Protein AF-A0A354UCQ8-F1 (afdb_monomer)

Nearest PDB structures (foldseek):
  8gw5-assembly1_B-2  TM=9.578E-01  e=1.964E-04  Staphylococcus aureus subsp. aureus ED98
  6bhw-assembly2_G  TM=9.559E-01  e=4.184E-04  Bacillus subtilis subsp. subtilis str. 168
  7f2n-assembly1_D  TM=9.135E-01  e=1.595E-03  Klebsiella pneumoniae subsp. pneumoniae MGH 78578
  3afq-assembly1_C  TM=9.016E-01  e=1.264E-03  Mycobacterium leprae TN
  5yuo-assembly1_C  TM=9.030E-01  e=7.669E-03  Pseudomonas aeruginosa PAO1

pLDDT: mean 89.92, std 5.61, range [74.12, 95.81]

Radius of gyration: 13.84 Å; Cα contacts (8 Å, |Δi|>4): 100; chains: 1; bounding box: 32×20×36 Å

Mean predicted aligned error: 4.57 Å

Sequence (60 aa):
MNKIFLIGNLTKDPELTETSNGTSLCRFVIAVNRPYAPNGEVDYFNITVWRAVAESCGKF

Foldseek 3Di:
DDDDDADFAWPDAWDWDADPVRKIKIWTKGWGFDPPDPVRDTDIDIDMDIHPVNVVSNPD

Seconda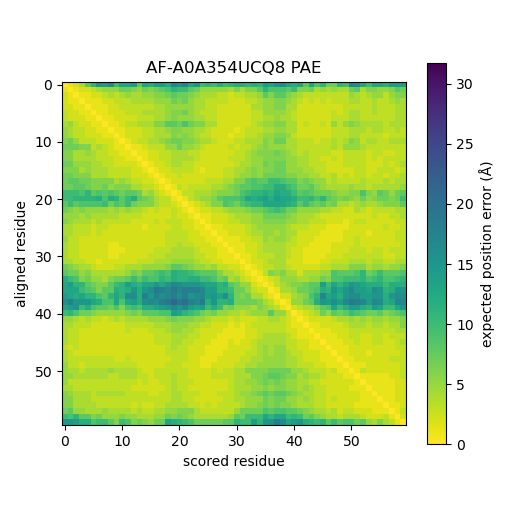ry structure (DSSP, 8-state):
----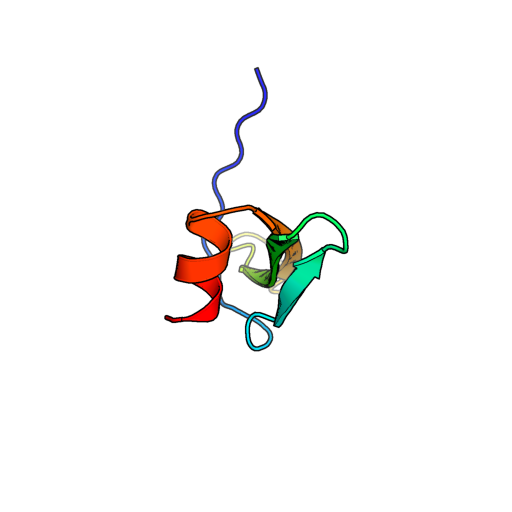----EESS--EEEE-TTS-EEEEEEEEEE-TT-TT--EEEEEEEEEHHHHHHHHH-

Solvent-accessible surface area (backbone atoms only — not comparable to full-atom values): 3722 Å² total; per-residue (Å²): 140,92,86,86,87,87,76,65,44,74,77,55,81,48,47,64,47,67,45,100,85,73,46,38,33,18,40,38,37,34,39,30,73,41,92,84,42,96,80,68,47,67,49,77,46,84,45,79,40,54,43,74,59,7,56,52,59,47,74,110

Structure (mmCIF, N/CA/C/O backbone):
data_AF-A0A354UCQ8-F1
#
_entry.id   AF-A0A354UCQ8-F1
#
loop_
_atom_site.group_PDB
_atom_site.id
_atom_site.type_symbol
_atom_site.label_atom_id
_atom_site.label_alt_id
_atom_site.label_comp_id
_atom_site.label_asym_id
_atom_site.label_entity_id
_atom_site.label_seq_id
_atom_site.pdbx_PDB_ins_code
_atom_site.Cartn_x
_atom_site.Cartn_y
_atom_site.Cartn_z
_atom_site.occupancy
_atom_site.B_iso_or_equiv
_atom_site.auth_seq_id
_atom_site.auth_comp_id
_atom_site.auth_asym_id
_atom_site.auth_atom_id
_atom_site.pdbx_PDB_model_num
ATOM 1 N N . MET A 1 1 ? -14.918 10.776 -16.290 1.00 74.19 1 MET A N 1
ATOM 2 C CA . MET A 1 1 ? -14.956 9.394 -15.763 1.00 74.19 1 MET A CA 1
ATOM 3 C C . MET A 1 1 ? -13.542 9.027 -15.357 1.00 74.19 1 MET A C 1
ATOM 5 O O . MET A 1 1 ? -12.674 9.094 -16.212 1.00 74.19 1 MET A O 1
ATOM 9 N N . ASN A 1 2 ? -13.291 8.738 -14.079 1.00 90.38 2 ASN A N 1
ATOM 10 C CA . ASN A 1 2 ? -11.953 8.394 -13.589 1.00 90.38 2 ASN A CA 1
ATOM 11 C C . ASN A 1 2 ? -11.983 6.964 -13.041 1.00 90.38 2 ASN A C 1
ATOM 13 O O . ASN A 1 2 ? -12.737 6.679 -12.112 1.00 90.38 2 ASN A O 1
ATOM 17 N N . LYS A 1 3 ? -11.233 6.065 -13.674 1.00 92.94 3 LYS A N 1
ATOM 18 C CA . LYS A 1 3 ? -11.081 4.665 -13.274 1.00 92.94 3 LYS A CA 1
ATOM 19 C C . LYS A 1 3 ? -9.613 4.302 -13.421 1.00 92.94 3 LYS A C 1
ATOM 21 O O . LYS A 1 3 ? -9.015 4.615 -14.447 1.00 92.94 3 LYS A O 1
ATOM 26 N N . ILE A 1 4 ? -9.063 3.636 -12.414 1.00 90.94 4 ILE A N 1
ATOM 27 C CA . ILE A 1 4 ? -7.670 3.194 -12.385 1.00 90.94 4 ILE A CA 1
ATOM 28 C C . ILE A 1 4 ? -7.672 1.706 -12.035 1.00 90.94 4 ILE A C 1
ATOM 30 O O . ILE A 1 4 ? -8.386 1.287 -11.126 1.00 90.94 4 ILE A O 1
ATOM 34 N N . PHE A 1 5 ? -6.882 0.925 -12.766 1.00 92.50 5 PHE A N 1
ATOM 35 C CA . PHE A 1 5 ? -6.656 -0.496 -12.519 1.00 92.50 5 PHE A CA 1
ATOM 36 C C . PHE A 1 5 ? -5.162 -0.689 -12.283 1.00 92.50 5 PHE A C 1
ATOM 38 O O . PHE A 1 5 ? -4.359 -0.315 -13.135 1.00 92.50 5 PHE A O 1
ATOM 45 N N . LEU A 1 6 ? -4.796 -1.228 -11.121 1.00 92.06 6 LEU A N 1
ATOM 46 C CA . LEU A 1 6 ? -3.408 -1.433 -10.716 1.00 92.06 6 LEU A CA 1
ATOM 47 C C . LEU A 1 6 ? -3.219 -2.899 -10.339 1.00 92.06 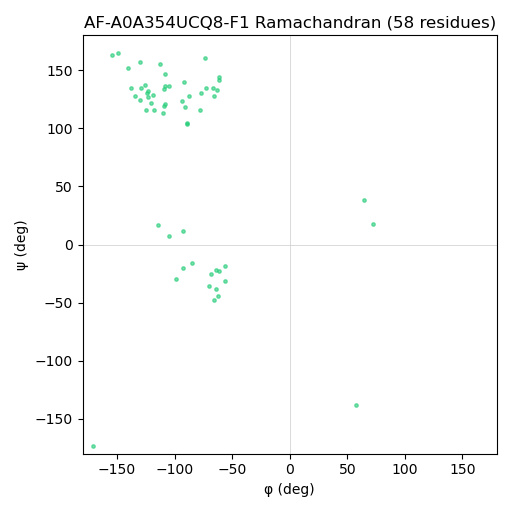6 LEU A C 1
ATOM 49 O O . LEU A 1 6 ? -4.065 -3.478 -9.659 1.00 92.06 6 LEU A O 1
ATOM 53 N N . ILE A 1 7 ? -2.104 -3.480 -10.773 1.00 92.31 7 ILE A N 1
ATOM 54 C CA . ILE A 1 7 ? -1.667 -4.820 -10.383 1.00 92.31 7 ILE A CA 1
ATOM 55 C C . ILE A 1 7 ? -0.215 -4.683 -9.948 1.00 92.31 7 ILE A C 1
ATOM 57 O O . ILE A 1 7 ? 0.613 -4.158 -10.690 1.00 92.31 7 ILE A O 1
ATOM 61 N N . GLY A 1 8 ? 0.080 -5.119 -8.732 1.00 92.25 8 GLY A N 1
ATOM 62 C CA . GLY A 1 8 ? 1.387 -4.953 -8.120 1.00 92.25 8 GLY A CA 1
ATOM 63 C C . GLY A 1 8 ? 1.488 -5.735 -6.821 1.00 92.25 8 GLY A C 1
ATOM 64 O O . GLY A 1 8 ? 0.575 -6.477 -6.464 1.00 92.25 8 GLY A O 1
ATOM 65 N N . ASN A 1 9 ? 2.599 -5.545 -6.118 1.00 93.12 9 ASN A N 1
ATOM 66 C CA . ASN A 1 9 ? 2.883 -6.224 -4.856 1.00 93.12 9 ASN A CA 1
ATOM 67 C C . ASN A 1 9 ? 2.777 -5.249 -3.683 1.00 93.12 9 ASN A C 1
ATOM 69 O O . ASN A 1 9 ? 3.128 -4.078 -3.826 1.00 93.12 9 ASN A O 1
ATOM 73 N N . LEU A 1 10 ? 2.335 -5.725 -2.519 1.00 93.06 10 LEU A N 1
ATOM 74 C CA . LEU A 1 10 ? 2.378 -4.938 -1.287 1.00 93.06 10 LEU A CA 1
ATOM 75 C C . LEU A 1 10 ? 3.829 -4.703 -0.865 1.00 93.06 10 LEU A C 1
ATOM 77 O O . LEU A 1 10 ? 4.646 -5.620 -0.880 1.00 93.06 10 LEU A O 1
ATOM 81 N N . THR A 1 11 ? 4.148 -3.469 -0.483 1.00 92.75 11 THR A N 1
ATOM 82 C CA . THR A 1 11 ? 5.504 -3.113 -0.028 1.00 92.75 11 THR A CA 1
ATOM 83 C C . THR A 1 11 ? 5.664 -3.226 1.479 1.00 92.75 11 THR A C 1
ATOM 85 O O . THR A 1 11 ? 6.781 -3.258 1.986 1.00 92.75 11 THR A O 1
ATOM 88 N N . LYS A 1 12 ? 4.540 -3.199 2.191 1.00 90.06 12 LYS A N 1
ATOM 89 C CA . LYS A 1 12 ? 4.420 -3.331 3.637 1.00 90.06 12 LYS A CA 1
ATOM 90 C C . LYS A 1 12 ? 3.036 -3.868 3.971 1.00 90.06 12 LYS A C 1
ATOM 92 O O . LYS A 1 12 ? 2.125 -3.768 3.142 1.00 90.06 12 LYS A O 1
ATOM 97 N N . ASP A 1 13 ? 2.895 -4.374 5.186 1.00 91.06 13 ASP A N 1
ATOM 98 C CA . ASP A 1 13 ? 1.617 -4.866 5.678 1.00 91.06 13 ASP A CA 1
ATOM 99 C C . ASP A 1 13 ? 0.561 -3.742 5.720 1.00 91.06 13 ASP A C 1
ATOM 101 O O . ASP A 1 13 ? 0.893 -2.578 5.988 1.00 91.06 13 ASP A O 1
ATOM 105 N N . PRO A 1 14 ? -0.708 -4.066 5.422 1.00 92.69 14 PRO A N 1
ATOM 106 C CA . PRO A 1 14 ? -1.803 -3.111 5.455 1.00 92.69 14 PRO A CA 1
ATOM 107 C C . PRO A 1 14 ? -2.070 -2.604 6.878 1.00 92.69 14 PRO A C 1
ATOM 109 O O . PRO A 1 14 ? -2.299 -3.368 7.811 1.00 92.69 14 PRO A O 1
ATOM 112 N N . GLU A 1 15 ? -2.102 -1.283 7.041 1.00 92.31 15 GLU A N 1
ATOM 113 C CA . GLU A 1 15 ? -2.399 -0.628 8.315 1.00 92.31 15 GLU A CA 1
ATOM 114 C C . GLU A 1 15 ? -3.910 -0.415 8.434 1.00 92.31 15 GLU A C 1
ATOM 116 O O . GLU A 1 15 ? -4.469 0.477 7.789 1.00 92.31 15 GLU A O 1
ATOM 121 N N . LEU A 1 16 ? -4.580 -1.236 9.248 1.00 92.94 16 LEU A N 1
ATOM 122 C CA . LEU A 1 16 ? -5.992 -1.063 9.595 1.00 92.94 16 LEU A CA 1
ATOM 123 C C . LEU A 1 16 ? -6.122 -0.130 10.807 1.00 92.94 16 LEU A C 1
ATOM 125 O O . LEU A 1 16 ? -5.484 -0.320 11.838 1.00 92.94 16 LEU A O 1
ATOM 129 N N . THR A 1 17 ? -6.945 0.903 10.688 1.00 90.94 17 THR A N 1
ATOM 130 C CA . THR A 1 17 ? -7.219 1.895 11.732 1.00 90.94 17 THR A CA 1
ATOM 131 C C . THR A 1 17 ? -8.702 2.246 11.711 1.00 90.94 17 THR A C 1
ATOM 133 O O . THR A 1 17 ? -9.343 2.206 10.665 1.00 90.94 17 THR A O 1
ATOM 136 N N . GLU A 1 18 ? -9.261 2.641 12.848 1.00 92.62 18 GLU A N 1
ATOM 137 C CA . GLU A 1 18 ? -10.607 3.205 12.914 1.00 92.62 18 GLU A CA 1
ATOM 138 C C . GLU A 1 18 ? -10.535 4.715 13.127 1.00 92.62 18 GLU A C 1
ATOM 140 O O . GLU A 1 18 ? -9.744 5.233 13.916 1.00 92.62 18 GLU A O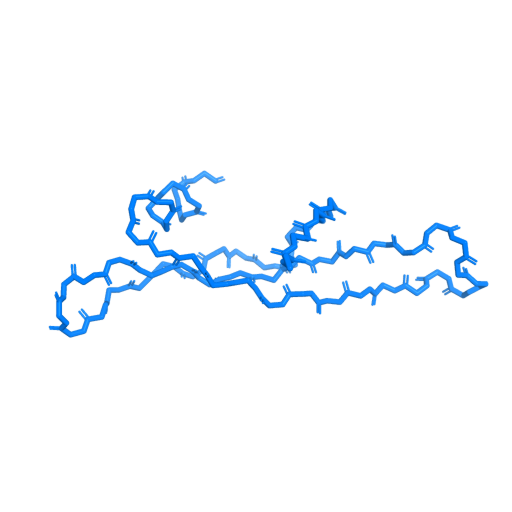 1
ATOM 145 N N . THR A 1 19 ? -11.358 5.449 12.387 1.00 89.94 19 THR A N 1
ATOM 146 C CA . THR A 1 19 ? -11.518 6.892 12.600 1.00 89.94 19 THR A CA 1
ATOM 147 C C . THR A 1 19 ? -12.333 7.174 13.860 1.00 89.94 19 THR A C 1
ATOM 149 O O . THR A 1 19 ? -13.121 6.339 14.296 1.00 89.94 19 THR A O 1
ATOM 152 N N . SER A 1 20 ? -12.238 8.393 14.401 1.00 87.94 20 SER A N 1
ATOM 153 C CA . SER A 1 20 ? -13.017 8.829 15.576 1.00 87.94 20 SER A CA 1
ATOM 154 C C . SER A 1 20 ? -14.538 8.703 15.409 1.00 87.94 20 SER A C 1
ATOM 156 O O . SER A 1 20 ? -15.262 8.679 16.396 1.00 87.94 20 SER A O 1
ATOM 158 N N . ASN A 1 21 ? -15.017 8.587 14.168 1.00 86.88 21 ASN A N 1
ATOM 159 C CA . ASN A 1 21 ? -16.425 8.385 13.832 1.00 86.88 21 ASN A CA 1
ATOM 160 C C . ASN A 1 21 ? -16.797 6.893 13.680 1.00 86.88 21 ASN A C 1
ATOM 162 O O . ASN A 1 21 ? -17.849 6.586 13.123 1.00 86.88 21 ASN A O 1
ATOM 166 N N . GLY A 1 22 ? -15.925 5.963 14.090 1.00 87.38 22 GLY A N 1
ATOM 167 C CA . GLY A 1 22 ? -16.152 4.515 14.016 1.00 87.38 22 GLY A CA 1
ATOM 168 C C . GLY A 1 22 ? -16.093 3.934 12.600 1.00 87.38 22 GLY A C 1
ATOM 169 O O . GLY A 1 22 ? -16.618 2.856 12.352 1.00 87.38 22 GLY A O 1
ATOM 170 N N . THR A 1 23 ? -15.512 4.652 11.632 1.00 91.44 23 THR A N 1
ATOM 171 C CA . THR A 1 23 ? -15.341 4.125 10.267 1.00 91.44 23 THR A CA 1
ATOM 172 C C . THR A 1 23 ? -13.971 3.473 10.114 1.00 91.44 23 THR A C 1
ATOM 174 O O . THR A 1 23 ? -12.958 4.156 10.297 1.00 91.44 23 THR A O 1
ATOM 177 N N . SER A 1 24 ? -13.963 2.200 9.710 1.00 92.06 24 SER A N 1
ATOM 178 C CA . SER A 1 24 ? -12.777 1.406 9.369 1.00 92.06 24 SER A CA 1
ATOM 179 C C . SER A 1 24 ? -12.044 1.985 8.154 1.00 92.06 24 SER A C 1
ATOM 181 O O . SER A 1 24 ? -12.655 2.310 7.127 1.00 92.06 24 SER A O 1
ATOM 183 N N . LEU A 1 25 ? -10.726 2.102 8.270 1.00 94.00 25 LEU A N 1
ATOM 184 C CA . LEU A 1 25 ? -9.807 2.670 7.292 1.00 94.00 25 LEU A CA 1
ATOM 185 C C . LEU A 1 25 ? -8.598 1.750 7.162 1.00 94.00 25 LEU A C 1
ATOM 187 O O . LEU A 1 25 ? -7.959 1.445 8.159 1.00 94.00 25 LEU A O 1
ATOM 191 N N . CYS A 1 26 ? -8.240 1.353 5.945 1.00 94.94 26 CYS A N 1
ATOM 192 C CA . CYS A 1 26 ? -7.017 0.591 5.714 1.00 94.94 26 CYS A CA 1
ATOM 193 C C . CYS A 1 26 ? -6.124 1.325 4.717 1.00 94.94 26 CYS A C 1
ATOM 195 O O . CYS A 1 26 ? -6.587 1.820 3.681 1.00 94.94 26 CYS A O 1
ATOM 197 N N . ARG A 1 27 ? -4.844 1.442 5.072 1.00 94.62 27 ARG A N 1
ATOM 198 C CA . ARG A 1 27 ? -3.817 2.106 4.274 1.00 94.62 27 ARG A CA 1
ATOM 199 C C . ARG A 1 27 ? -2.735 1.112 3.913 1.00 94.62 27 ARG A C 1
ATOM 201 O O . ARG A 1 27 ? -2.166 0.458 4.779 1.00 94.62 27 ARG A O 1
ATOM 208 N N . PHE A 1 28 ? -2.418 1.048 2.632 1.00 94.81 28 PHE A N 1
ATOM 209 C CA . PHE A 1 28 ? -1.336 0.213 2.141 1.00 94.81 28 PHE A CA 1
ATOM 210 C C . PHE A 1 28 ? -0.708 0.830 0.901 1.00 94.81 28 PHE A C 1
ATOM 212 O O . PHE A 1 28 ? -1.251 1.755 0.292 1.00 94.81 28 PHE A O 1
ATOM 219 N N . VAL A 1 29 ? 0.470 0.329 0.552 1.00 95.81 29 VAL A N 1
ATOM 220 C CA . VAL A 1 29 ? 1.233 0.804 -0.597 1.00 95.81 29 VAL A CA 1
ATOM 221 C C . VAL A 1 29 ? 1.506 -0.378 -1.504 1.00 95.81 29 VAL A C 1
ATOM 223 O O . VAL A 1 29 ? 1.961 -1.424 -1.037 1.00 95.81 29 VAL A O 1
ATOM 226 N N . ILE A 1 30 ? 1.214 -0.205 -2.792 1.00 95.44 30 ILE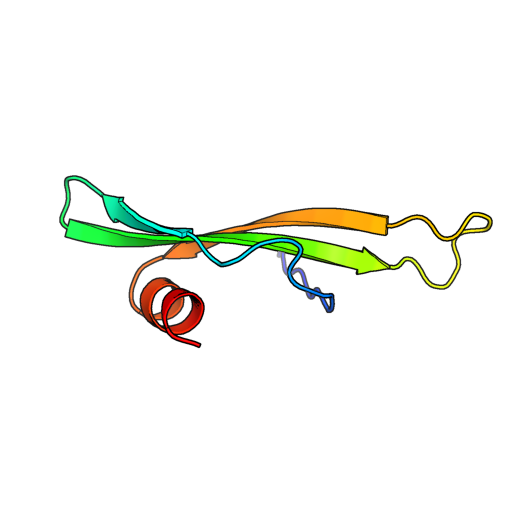 A N 1
ATOM 227 C CA . ILE A 1 30 ? 1.560 -1.194 -3.812 1.00 95.44 30 ILE A CA 1
ATOM 228 C C . ILE A 1 30 ? 2.699 -0.685 -4.686 1.00 95.44 30 ILE A C 1
ATOM 230 O O . ILE A 1 30 ? 2.704 0.470 -5.112 1.00 95.44 30 ILE A O 1
ATOM 234 N N . ALA A 1 31 ? 3.643 -1.576 -4.959 1.00 95.00 31 ALA A N 1
ATOM 235 C CA . ALA A 1 31 ? 4.685 -1.420 -5.954 1.00 95.00 31 ALA A CA 1
ATOM 236 C C . ALA A 1 31 ? 4.196 -1.997 -7.286 1.00 95.00 31 ALA A C 1
ATOM 238 O O . ALA A 1 31 ? 3.905 -3.194 -7.388 1.00 95.00 31 ALA A O 1
ATOM 239 N N . VAL A 1 32 ? 4.115 -1.148 -8.306 1.00 93.81 32 VAL A N 1
ATOM 240 C CA . VAL A 1 32 ? 3.748 -1.519 -9.673 1.00 93.81 32 VAL A CA 1
ATOM 241 C C . VAL A 1 32 ? 4.989 -1.396 -10.545 1.00 93.81 32 VAL A C 1
ATOM 243 O O . VAL A 1 32 ? 5.510 -0.303 -10.767 1.00 93.81 32 VAL A O 1
ATOM 246 N N . ASN A 1 33 ? 5.469 -2.534 -11.039 1.00 90.25 33 ASN A N 1
ATOM 247 C CA . ASN A 1 33 ? 6.613 -2.572 -11.943 1.00 90.25 33 ASN A CA 1
ATOM 248 C C . ASN A 1 33 ? 6.201 -2.041 -13.319 1.00 90.25 33 ASN A C 1
ATOM 250 O O . ASN A 1 33 ? 5.171 -2.455 -13.856 1.00 90.25 33 ASN A O 1
ATOM 254 N N . ARG A 1 34 ? 7.022 -1.176 -13.924 1.00 86.19 34 ARG A N 1
ATOM 255 C CA . ARG A 1 34 ? 6.840 -0.748 -15.316 1.00 86.19 34 ARG A CA 1
ATOM 256 C C . ARG A 1 34 ? 7.593 -1.699 -16.251 1.00 86.19 34 ARG A C 1
ATOM 258 O O . ARG A 1 34 ? 8.810 -1.574 -16.374 1.00 86.19 34 ARG A O 1
ATOM 265 N N . PRO A 1 35 ? 6.910 -2.617 -16.962 1.00 75.00 35 PRO A N 1
ATOM 266 C CA . PRO A 1 35 ? 7.584 -3.648 -17.758 1.00 75.00 35 PRO A CA 1
ATOM 267 C C . PRO A 1 35 ? 8.409 -3.089 -18.927 1.00 75.00 35 PRO A C 1
ATOM 269 O O . PRO A 1 35 ? 9.324 -3.756 -19.395 1.00 75.00 35 PRO A O 1
ATOM 272 N N . TYR A 1 36 ? 8.109 -1.872 -19.389 1.00 78.88 36 TYR A N 1
ATOM 273 C CA . TYR A 1 36 ? 8.807 -1.220 -20.503 1.00 78.88 36 TYR A CA 1
ATOM 274 C C . TYR A 1 36 ? 9.772 -0.111 -20.061 1.00 78.88 36 TYR A C 1
ATOM 276 O O . TYR A 1 36 ? 10.289 0.616 -20.908 1.00 78.88 36 TYR A O 1
ATOM 284 N N . ALA A 1 37 ? 10.007 0.061 -18.756 1.00 78.62 37 ALA A N 1
ATOM 285 C CA . ALA A 1 37 ? 10.957 1.060 -18.285 1.00 78.62 37 ALA A CA 1
ATOM 286 C C . ALA A 1 37 ? 12.400 0.553 -18.469 1.00 78.62 37 ALA A C 1
ATOM 288 O O . ALA A 1 37 ? 12.713 -0.551 -18.016 1.00 78.62 37 ALA A O 1
ATOM 289 N N . PRO A 1 38 ? 13.302 1.349 -19.076 1.00 74.12 38 PRO A N 1
ATOM 290 C CA . PRO A 1 38 ? 14.663 0.914 -19.407 1.00 74.12 38 PRO A CA 1
ATOM 291 C C . PRO A 1 38 ? 15.502 0.520 -18.182 1.00 74.12 38 PRO A C 1
ATOM 293 O O . PRO A 1 38 ? 16.426 -0.276 -18.313 1.00 74.12 38 PRO A O 1
ATOM 296 N N . ASN A 1 39 ? 15.153 1.026 -16.995 1.00 80.38 39 ASN A N 1
ATOM 297 C CA . ASN A 1 39 ? 15.902 0.81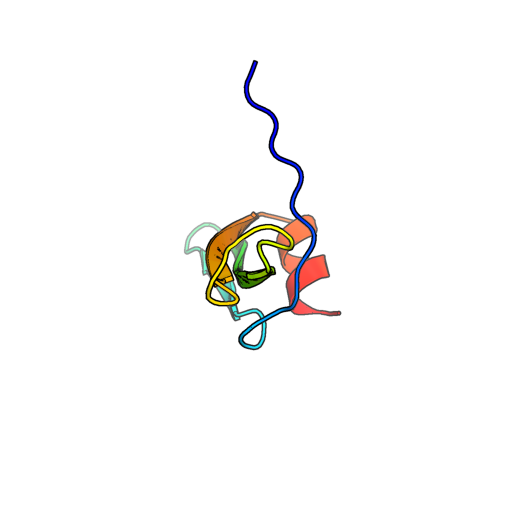6 -15.754 1.00 80.38 39 ASN A CA 1
ATOM 298 C C . ASN A 1 39 ? 15.129 0.006 -14.696 1.00 80.38 39 ASN A C 1
ATOM 300 O O . ASN A 1 39 ? 15.488 0.049 -13.523 1.00 80.38 39 ASN A O 1
ATOM 304 N N . GLY A 1 40 ? 14.055 -0.701 -15.078 1.00 77.81 40 GLY A N 1
ATOM 305 C CA . GLY A 1 40 ? 13.248 -1.469 -14.117 1.00 77.81 40 GLY A CA 1
ATOM 306 C C . GLY A 1 40 ? 12.541 -0.585 -13.086 1.00 77.81 40 GLY A C 1
ATOM 307 O O . GLY A 1 40 ? 12.479 -0.925 -11.908 1.00 77.81 40 GLY A O 1
ATOM 308 N N . GLU A 1 41 ? 12.046 0.576 -13.522 1.00 85.06 41 GLU A N 1
ATOM 309 C CA . GLU A 1 41 ? 11.375 1.538 -12.648 1.00 85.06 41 GLU A CA 1
ATOM 310 C C . GLU A 1 41 ? 10.114 0.945 -12.004 1.00 85.06 41 GLU A C 1
ATOM 312 O O . GLU A 1 41 ? 9.334 0.222 -12.636 1.00 85.06 41 GLU A O 1
ATOM 317 N N . VAL A 1 42 ? 9.906 1.306 -10.739 1.00 90.62 42 VAL A N 1
ATOM 318 C CA . VAL A 1 42 ? 8.771 0.871 -9.927 1.00 90.62 42 VAL A CA 1
ATOM 319 C C . VAL A 1 42 ? 8.034 2.098 -9.423 1.00 90.62 42 VAL A C 1
ATOM 321 O O . VAL A 1 42 ? 8.633 2.974 -8.797 1.00 90.62 42 VAL A O 1
ATOM 324 N N . ASP A 1 43 ? 6.729 2.139 -9.671 1.00 91.50 43 ASP A N 1
ATOM 325 C CA . ASP A 1 43 ? 5.854 3.155 -9.106 1.00 91.50 43 ASP A CA 1
ATOM 326 C C . ASP A 1 43 ? 5.250 2.666 -7.796 1.00 91.50 43 ASP A C 1
ATOM 328 O O . ASP A 1 43 ? 4.803 1.523 -7.684 1.00 91.50 43 ASP A O 1
ATOM 332 N N . TYR A 1 44 ? 5.168 3.569 -6.828 1.00 93.88 44 TYR A N 1
ATOM 333 C CA . TYR A 1 44 ? 4.546 3.310 -5.540 1.00 93.88 44 TYR A CA 1
ATOM 334 C C . TYR A 1 44 ? 3.229 4.066 -5.446 1.00 93.88 44 TYR A C 1
ATOM 336 O O . TYR A 1 44 ? 3.195 5.295 -5.528 1.00 93.88 44 TYR A O 1
ATOM 344 N N . PHE A 1 45 ? 2.138 3.330 -5.248 1.00 94.62 45 PHE A N 1
ATOM 345 C CA . PHE A 1 45 ? 0.808 3.906 -5.094 1.00 94.62 45 PHE A CA 1
ATOM 346 C C . PHE A 1 45 ? 0.333 3.758 -3.658 1.00 94.62 45 PHE A C 1
ATOM 348 O O . PHE A 1 45 ? 0.155 2.645 -3.164 1.00 94.62 45 PHE A O 1
ATOM 355 N N . ASN A 1 46 ? 0.082 4.894 -3.010 1.00 94.62 46 ASN A N 1
ATOM 356 C CA . ASN A 1 46 ? -0.569 4.936 -1.707 1.00 94.62 46 ASN A CA 1
ATOM 357 C C . ASN A 1 46 ? -2.073 4.734 -1.895 1.00 94.62 46 ASN A C 1
ATOM 359 O O . ASN A 1 46 ? -2.747 5.569 -2.502 1.00 94.62 46 ASN A O 1
ATOM 363 N N . ILE A 1 47 ? -2.597 3.636 -1.360 1.00 94.00 47 ILE A N 1
ATOM 364 C CA . ILE A 1 47 ? -4.006 3.271 -1.454 1.00 94.00 47 ILE A CA 1
ATOM 365 C C . ILE A 1 47 ? -4.647 3.433 -0.080 1.00 94.00 47 ILE A C 1
ATOM 367 O O . ILE A 1 47 ? -4.106 3.032 0.949 1.00 94.00 47 ILE A O 1
ATOM 371 N N . THR A 1 48 ? -5.815 4.067 -0.068 1.00 94.50 48 THR A N 1
ATOM 372 C CA . THR A 1 48 ? -6.642 4.243 1.124 1.00 94.50 48 THR A CA 1
ATOM 373 C C . THR A 1 48 ? -8.027 3.691 0.830 1.00 94.50 48 THR A C 1
ATOM 375 O O . THR A 1 48 ? -8.735 4.207 -0.035 1.00 94.50 48 THR A O 1
ATOM 378 N N . VAL A 1 49 ? -8.408 2.640 1.547 1.00 94.50 49 VAL A N 1
ATOM 379 C CA . VAL A 1 49 ? -9.715 1.985 1.433 1.00 94.50 49 VAL A CA 1
ATOM 380 C C . VAL A 1 49 ? -10.528 2.205 2.707 1.00 94.50 49 VAL A C 1
ATOM 382 O O . VAL A 1 49 ? -9.974 2.428 3.782 1.00 94.50 49 VAL A O 1
ATOM 385 N N . TRP A 1 50 ? -11.854 2.142 2.588 1.00 94.38 50 TRP A N 1
ATOM 386 C CA . TRP A 1 50 ? -12.786 2.496 3.661 1.00 94.38 50 TRP A CA 1
ATOM 387 C C . TRP A 1 50 ? -13.840 1.405 3.884 1.00 94.38 50 TRP A C 1
ATOM 389 O O . TRP A 1 50 ? -14.181 0.664 2.957 1.00 94.38 50 TRP A O 1
ATOM 399 N N . ARG A 1 51 ? -14.421 1.374 5.092 1.00 92.88 51 ARG A N 1
ATOM 400 C CA . ARG A 1 51 ? -15.555 0.511 5.484 1.00 92.88 51 ARG A CA 1
ATOM 401 C C . ARG A 1 51 ? -15.237 -0.981 5.282 1.00 92.88 51 ARG A C 1
ATOM 403 O O . ARG A 1 51 ? -14.123 -1.408 5.550 1.00 92.88 51 ARG A O 1
ATOM 410 N N . ALA A 1 52 ? -16.182 -1.768 4.768 1.00 92.69 52 ALA A N 1
ATOM 411 C CA . ALA A 1 52 ? -16.035 -3.215 4.588 1.00 92.69 52 ALA A CA 1
ATOM 412 C C . ALA A 1 52 ? -14.819 -3.624 3.730 1.00 92.69 52 ALA A C 1
ATOM 414 O O . ALA A 1 52 ? -14.212 -4.671 3.961 1.00 92.69 52 ALA A O 1
ATOM 415 N N . VAL A 1 53 ? -14.430 -2.795 2.752 1.00 92.00 53 VAL A N 1
ATOM 416 C CA . VAL A 1 53 ? -13.235 -3.060 1.931 1.00 92.00 53 VAL A CA 1
ATOM 417 C C . VAL A 1 53 ? -11.966 -2.874 2.760 1.00 92.00 53 VAL A C 1
ATOM 419 O O . VAL A 1 53 ? -11.029 -3.648 2.607 1.00 92.00 53 VAL A O 1
ATOM 422 N N . ALA A 1 54 ? -11.950 -1.907 3.681 1.00 92.50 54 ALA A N 1
ATOM 423 C CA . ALA A 1 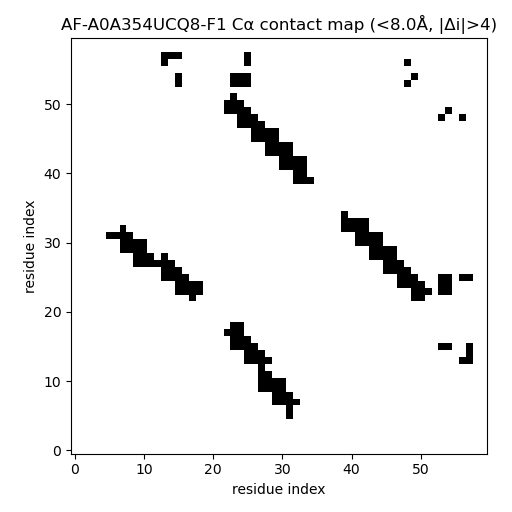54 ? -10.833 -1.732 4.602 1.00 92.50 54 ALA A CA 1
ATOM 424 C C . ALA A 1 54 ? -10.633 -2.942 5.512 1.00 92.50 54 ALA A C 1
ATOM 426 O O . ALA A 1 54 ? -9.509 -3.406 5.665 1.00 92.50 54 ALA A O 1
ATOM 427 N 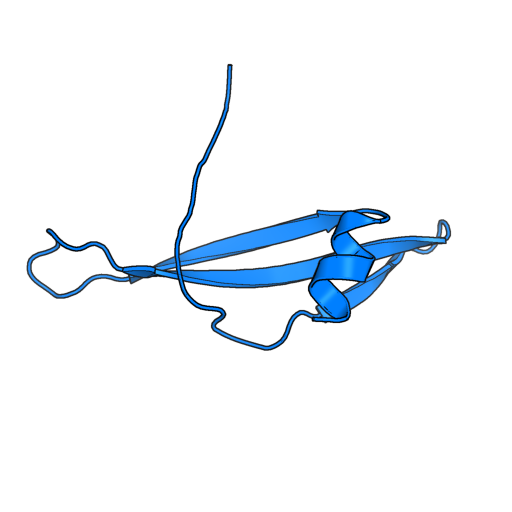N . GLU A 1 55 ? -11.718 -3.481 6.064 1.00 90.06 55 GLU A N 1
ATOM 428 C CA . GLU A 1 55 ? -11.664 -4.670 6.920 1.00 90.06 55 GLU A CA 1
ATOM 429 C C . GLU A 1 55 ? -11.178 -5.901 6.158 1.00 90.06 55 GLU A C 1
ATOM 431 O O . GLU A 1 55 ? -10.398 -6.688 6.685 1.00 90.06 55 GLU A O 1
ATOM 436 N N . SER A 1 56 ? -11.592 -6.042 4.897 1.00 92.38 56 SER A N 1
ATOM 437 C CA . SER A 1 56 ? -11.130 -7.133 4.036 1.00 92.38 56 SER A CA 1
ATOM 438 C C . SER A 1 56 ? -9.633 -7.008 3.738 1.00 92.38 56 SER A C 1
ATOM 440 O O . SER A 1 56 ? -8.904 -7.977 3.913 1.00 92.38 56 SER A O 1
ATOM 442 N N . CYS A 1 57 ? 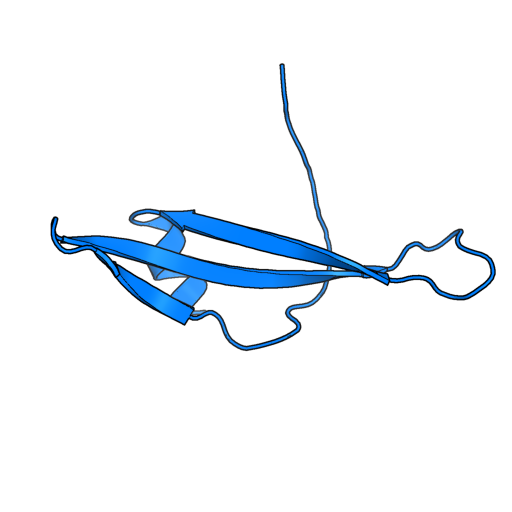-9.161 -5.817 3.353 1.00 89.56 57 CYS A N 1
ATOM 443 C CA . CYS A 1 57 ? -7.746 -5.571 3.058 1.00 89.56 57 CYS A CA 1
ATOM 444 C C . CYS A 1 57 ? -6.834 -5.638 4.289 1.00 89.56 57 CYS A C 1
ATOM 446 O O . CYS A 1 57 ? -5.647 -5.866 4.131 1.00 89.56 57 CYS A O 1
ATOM 448 N N . GLY A 1 58 ? -7.348 -5.395 5.496 1.00 87.00 58 GLY A N 1
ATOM 449 C CA . GLY A 1 58 ? -6.563 -5.522 6.728 1.00 87.00 58 GLY A CA 1
ATOM 450 C C . GLY A 1 58 ? -6.506 -6.946 7.288 1.00 87.00 58 GLY A C 1
ATOM 451 O O . GLY A 1 58 ? -5.695 -7.217 8.167 1.00 87.00 58 GLY A O 1
ATOM 452 N N . LYS A 1 59 ? -7.389 -7.843 6.831 1.00 85.38 59 LYS A N 1
ATOM 453 C CA . LYS A 1 59 ? -7.531 -9.205 7.366 1.00 85.38 59 LYS A CA 1
ATOM 454 C C . LYS A 1 59 ? -6.805 -10.269 6.538 1.00 85.38 59 LYS A C 1
ATOM 456 O O . LYS A 1 59 ? -6.432 -11.298 7.101 1.00 85.38 59 LYS A O 1
ATOM 461 N N . PHE A 1 60 ? -6.678 -10.048 5.233 1.00 78.56 60 PHE A N 1
ATOM 462 C CA . PHE A 1 60 ? -6.090 -10.970 4.259 1.00 78.56 60 PHE A CA 1
ATOM 463 C C . PHE A 1 60 ? -4.888 -10.321 3.584 1.00 78.56 60 PHE A C 1
ATOM 465 O O . PHE A 1 60 ? -3.917 -11.062 3.324 1.00 78.56 60 PHE A O 1
#